Protein AF-A0A2H0FPL7-F1 (afdb_monomer_lite)

Structure (mmCIF, N/CA/C/O backbone):
data_AF-A0A2H0FPL7-F1
#
_entry.id   AF-A0A2H0FPL7-F1
#
loop_
_atom_site.group_PDB
_atom_site.id
_atom_site.type_symbol
_atom_site.label_atom_id
_atom_site.label_alt_id
_atom_site.label_comp_id
_atom_site.label_asym_id
_atom_site.label_entity_id
_atom_site.label_seq_id
_atom_site.pdbx_PDB_ins_code
_atom_site.Cartn_x
_atom_site.Cartn_y
_atom_site.Cartn_z
_atom_site.occupancy
_atom_site.B_iso_or_equiv
_atom_site.auth_seq_id
_atom_site.auth_comp_id
_atom_site.auth_asym_id
_atom_site.auth_atom_id
_atom_site.pdbx_PDB_model_num
ATOM 1 N N . MET A 1 1 ? -23.902 10.592 10.404 1.00 90.31 1 MET A N 1
ATOM 2 C CA . MET A 1 1 ? -22.921 9.983 9.490 1.00 90.31 1 MET A CA 1
ATOM 3 C C . MET A 1 1 ? -21.885 11.028 9.127 1.00 90.31 1 MET A C 1
ATOM 5 O O . MET A 1 1 ? -22.241 12.050 8.547 1.00 90.31 1 MET A O 1
ATOM 9 N N . LYS A 1 2 ? -20.634 10.795 9.510 1.00 96.81 2 LYS A N 1
ATOM 10 C CA . LYS A 1 2 ? -19.460 11.584 9.132 1.00 96.81 2 LYS A CA 1
ATOM 11 C C . LYS A 1 2 ? -18.718 10.870 8.008 1.00 96.81 2 LYS A C 1
ATOM 13 O O . LYS A 1 2 ? -18.729 9.643 7.945 1.00 96.81 2 LYS A O 1
ATOM 18 N N . ILE A 1 3 ? -18.073 11.645 7.144 1.00 96.62 3 ILE A N 1
ATOM 19 C CA . ILE A 1 3 ? -17.182 11.125 6.106 1.00 96.62 3 ILE A CA 1
ATOM 20 C C . ILE A 1 3 ? -15.758 11.475 6.517 1.00 96.62 3 ILE A C 1
ATOM 22 O O . ILE A 1 3 ? -15.429 12.647 6.697 1.00 96.62 3 ILE A O 1
ATOM 26 N N . ILE A 1 4 ? -14.924 10.455 6.673 1.00 95.19 4 ILE A N 1
ATOM 27 C CA . ILE A 1 4 ? -13.521 10.584 7.031 1.00 95.19 4 ILE A CA 1
ATOM 28 C C . ILE A 1 4 ? -12.707 10.309 5.782 1.00 95.19 4 ILE A C 1
ATOM 30 O O . ILE A 1 4 ? -12.727 9.205 5.246 1.00 95.19 4 ILE A O 1
ATOM 34 N N . ILE A 1 5 ? -11.976 11.314 5.321 1.00 93.75 5 ILE A N 1
ATOM 35 C CA . ILE A 1 5 ? -11.139 11.188 4.136 1.00 93.75 5 ILE A CA 1
ATOM 36 C C . ILE A 1 5 ? -9.702 10.943 4.598 1.00 93.75 5 ILE A C 1
ATOM 38 O O . ILE A 1 5 ? -9.126 11.760 5.314 1.00 93.75 5 ILE A O 1
ATOM 42 N N . SER A 1 6 ? -9.118 9.813 4.202 1.00 91.00 6 SER A N 1
ATOM 43 C CA . SER A 1 6 ? -7.768 9.428 4.610 1.00 91.00 6 SER A CA 1
ATOM 44 C C . SER A 1 6 ? -6.896 9.137 3.394 1.00 91.00 6 SER A C 1
ATOM 46 O O . SER A 1 6 ? -7.154 8.213 2.623 1.00 91.00 6 SER A O 1
ATOM 48 N N . ARG A 1 7 ? -5.855 9.951 3.216 1.00 90.44 7 ARG A N 1
ATOM 49 C CA . ARG A 1 7 ? -4.906 9.807 2.111 1.00 90.44 7 ARG A CA 1
ATOM 50 C C . ARG A 1 7 ? -3.984 8.616 2.356 1.00 90.44 7 ARG A C 1
ATOM 52 O O . ARG A 1 7 ? -3.388 8.540 3.427 1.00 90.44 7 ARG A O 1
ATOM 59 N N . LYS A 1 8 ? -3.840 7.741 1.363 1.00 90.62 8 LYS A N 1
ATOM 60 C CA . LYS A 1 8 ? -2.996 6.543 1.377 1.00 90.62 8 LYS A CA 1
ATOM 61 C C . LYS A 1 8 ? -2.009 6.521 0.217 1.00 90.62 8 LYS A C 1
ATOM 63 O O . LYS A 1 8 ? -2.118 7.279 -0.748 1.00 90.62 8 LYS A O 1
ATOM 68 N N . GLY A 1 9 ? -1.079 5.584 0.337 1.00 90.62 9 GLY A N 1
ATOM 69 C CA . GLY A 1 9 ? -0.030 5.315 -0.626 1.00 90.62 9 GLY A CA 1
ATOM 70 C C . GLY A 1 9 ? 1.052 6.376 -0.649 1.00 90.62 9 GLY A C 1
ATOM 71 O O . GLY A 1 9 ? 1.251 7.109 0.317 1.00 90.62 9 GLY A O 1
ATOM 72 N N . PHE A 1 10 ? 1.793 6.401 -1.748 1.00 89.88 10 PHE A N 1
ATOM 73 C CA . PHE A 1 10 ? 2.917 7.304 -1.904 1.00 89.88 10 PHE A CA 1
ATOM 74 C C . PHE A 1 10 ? 2.436 8.750 -2.094 1.00 89.88 10 PHE A C 1
ATOM 76 O O . PHE A 1 10 ? 1.463 9.027 -2.802 1.00 89.88 10 PHE A O 1
ATOM 83 N N . ASP A 1 11 ? 3.161 9.696 -1.505 1.00 78.06 11 ASP A N 1
ATOM 84 C CA . ASP A 1 11 ? 2.994 11.123 -1.769 1.00 78.06 11 ASP A CA 1
ATOM 85 C C . ASP A 1 11 ? 4.336 11.852 -1.922 1.00 78.06 11 ASP A C 1
ATOM 87 O O . ASP A 1 11 ? 5.403 11.235 -1.926 1.00 78.06 11 ASP A O 1
ATOM 91 N N . SER A 1 12 ? 4.291 13.178 -2.094 1.00 67.69 12 SER A N 1
ATOM 92 C CA . SER A 1 12 ? 5.483 14.020 -2.258 1.00 67.69 12 SER A CA 1
ATOM 93 C C . SER A 1 12 ? 6.463 13.923 -1.083 1.00 67.69 12 SER A C 1
ATOM 95 O O . SER A 1 12 ? 7.648 14.192 -1.262 1.00 67.69 12 SER A O 1
ATOM 97 N N . ILE A 1 13 ? 5.988 13.516 0.095 1.00 68.25 13 ILE A N 1
ATOM 98 C CA . ILE A 1 13 ? 6.776 13.344 1.319 1.00 68.25 13 ILE A CA 1
ATOM 99 C C . ILE A 1 13 ? 7.146 11.858 1.508 1.00 68.25 13 ILE A C 1
ATOM 101 O O . ILE A 1 13 ? 8.231 11.529 1.988 1.00 68.25 13 ILE A O 1
ATOM 105 N N . SER A 1 14 ? 6.285 10.945 1.066 1.00 65.19 14 SER A N 1
ATOM 106 C CA . SER A 1 14 ? 6.356 9.497 1.251 1.00 65.19 14 SER A CA 1
ATOM 107 C C . SER A 1 14 ? 6.530 8.767 -0.087 1.00 65.19 14 SER A C 1
ATOM 109 O O . SER A 1 14 ? 5.666 8.056 -0.578 1.00 65.19 14 SER A O 1
ATOM 111 N N . GLY A 1 15 ? 7.713 8.905 -0.688 1.00 69.56 15 GLY A N 1
ATOM 112 C CA . GLY A 1 15 ? 8.166 8.048 -1.794 1.00 69.56 15 GLY A CA 1
ATOM 113 C C . GLY A 1 15 ? 8.041 8.629 -3.204 1.00 69.56 15 GLY A C 1
ATOM 114 O O . GLY A 1 15 ? 8.789 8.188 -4.072 1.00 69.56 15 GLY A O 1
ATOM 115 N N . GLY A 1 16 ? 7.206 9.648 -3.415 1.00 83.44 16 GLY A N 1
ATOM 116 C CA . GLY A 1 16 ? 7.295 10.555 -4.564 1.00 83.44 16 GLY A CA 1
ATOM 117 C C . GLY A 1 16 ? 6.834 10.014 -5.920 1.00 83.44 16 GLY A C 1
ATOM 118 O O . GLY A 1 16 ? 7.220 10.587 -6.935 1.00 83.44 16 GLY A O 1
ATOM 119 N N . VAL A 1 17 ? 6.032 8.946 -5.964 1.00 91.56 17 VAL A N 1
ATOM 120 C CA . VAL A 1 17 ? 5.473 8.399 -7.213 1.00 91.56 17 VAL A CA 1
ATOM 121 C C . VAL A 1 17 ? 3.963 8.141 -7.069 1.00 91.56 17 VAL A C 1
ATOM 123 O O . VAL A 1 17 ? 3.532 7.779 -5.977 1.00 91.56 17 VAL A O 1
ATOM 126 N N . PRO A 1 18 ? 3.133 8.340 -8.112 1.00 94.31 18 PRO A N 1
ATOM 127 C CA . PRO A 1 18 ? 1.733 7.912 -8.096 1.00 94.31 18 PRO A CA 1
ATOM 128 C C . PRO A 1 18 ? 1.572 6.393 -7.935 1.00 94.31 18 PRO A C 1
ATOM 130 O O . PRO A 1 18 ? 2.452 5.611 -8.283 1.00 94.31 18 PRO A O 1
ATOM 133 N N . SER A 1 19 ? 0.403 5.972 -7.472 1.00 95.62 19 SER A N 1
ATOM 134 C CA . SER A 1 19 ? -0.061 4.591 -7.580 1.00 95.62 19 SER A CA 1
ATOM 135 C C . SER A 1 19 ? -0.473 4.268 -9.028 1.00 95.62 19 SER A C 1
ATOM 137 O O . SER A 1 19 ? -1.100 5.115 -9.671 1.00 95.62 19 SER A O 1
ATOM 139 N N . PRO A 1 20 ? -0.132 3.088 -9.571 1.00 96.38 20 PRO A N 1
ATOM 140 C CA . PRO A 1 20 ? -0.378 2.794 -10.976 1.00 96.38 20 PRO A CA 1
ATOM 141 C C . PRO A 1 20 ? -1.835 2.424 -11.282 1.00 96.38 20 PRO A C 1
ATOM 143 O O . PRO A 1 20 ? -2.488 1.680 -10.541 1.00 96.38 20 PRO A O 1
ATOM 146 N N . ILE A 1 21 ? -2.299 2.908 -12.431 1.00 97.44 21 ILE A N 1
ATOM 147 C CA . ILE A 1 21 ? -3.463 2.405 -13.163 1.00 97.44 21 ILE A CA 1
ATOM 148 C C . ILE A 1 21 ? -2.913 1.621 -14.358 1.00 97.44 21 ILE A C 1
ATOM 150 O O . ILE A 1 21 ? -2.233 2.183 -15.215 1.00 97.44 21 ILE A O 1
ATOM 154 N N . PHE A 1 22 ? -3.154 0.317 -14.386 1.00 96.25 22 PHE A N 1
ATOM 155 C CA . PHE A 1 22 ? -2.649 -0.577 -15.425 1.00 96.25 22 PHE A CA 1
ATOM 156 C C . PHE A 1 22 ? -3.457 -0.435 -16.726 1.00 96.25 22 PHE A C 1
ATOM 158 O O . PHE A 1 22 ? -4.619 -0.022 -16.676 1.00 96.25 22 PHE A O 1
ATOM 165 N N . PRO A 1 23 ? -2.899 -0.834 -17.889 1.00 95.81 23 PRO A N 1
ATOM 166 C CA . PRO A 1 23 ? -3.606 -0.772 -19.173 1.00 95.81 23 PRO A CA 1
ATOM 167 C C . PRO A 1 23 ? -4.931 -1.548 -19.218 1.00 95.81 23 PRO A C 1
ATOM 169 O O . PRO A 1 23 ? -5.817 -1.206 -19.994 1.00 95.81 23 PRO A O 1
ATOM 172 N N . ASP A 1 24 ? -5.086 -2.579 -18.381 1.00 95.50 24 ASP A N 1
ATOM 173 C CA . ASP A 1 24 ? -6.331 -3.347 -18.238 1.00 95.50 24 ASP A CA 1
ATOM 174 C C . ASP A 1 24 ? -7.355 -2.686 -17.290 1.00 95.50 24 ASP A C 1
ATOM 176 O O . ASP A 1 24 ? -8.384 -3.280 -16.968 1.00 95.50 24 ASP A O 1
ATOM 180 N N . GLY A 1 25 ? -7.080 -1.462 -16.833 1.00 96.06 25 GLY A N 1
ATOM 181 C CA . GLY A 1 25 ? -7.928 -0.685 -15.933 1.00 96.06 25 GLY A CA 1
ATOM 182 C C . GLY A 1 25 ? -7.798 -1.065 -14.459 1.00 96.06 25 GLY A C 1
ATOM 183 O O . GLY A 1 25 ? -8.432 -0.428 -13.612 1.00 96.06 25 GLY A O 1
ATOM 184 N N . LYS A 1 26 ? -6.983 -2.069 -14.109 1.00 95.62 26 LYS A N 1
ATOM 185 C CA . LYS A 1 26 ? -6.750 -2.410 -12.703 1.00 95.62 26 LYS A CA 1
ATOM 186 C C . LYS A 1 26 ? -5.960 -1.314 -12.006 1.00 95.62 26 LYS A C 1
ATOM 188 O O . LYS A 1 26 ? -5.072 -0.690 -12.578 1.00 95.62 26 LYS A O 1
ATOM 193 N N . ILE A 1 27 ? -6.261 -1.118 -10.729 1.00 95.06 27 ILE A N 1
ATOM 194 C CA . ILE A 1 27 ? -5.634 -0.091 -9.902 1.00 95.06 27 ILE A CA 1
ATOM 195 C C . ILE A 1 27 ? -4.909 -0.775 -8.750 1.00 95.06 27 ILE A C 1
ATOM 197 O O . ILE A 1 27 ? -5.504 -1.559 -8.007 1.00 95.06 27 ILE A O 1
ATOM 201 N N . LEU A 1 28 ? -3.633 -0.444 -8.572 1.00 94.69 28 LEU A N 1
ATOM 202 C CA . LEU A 1 28 ? -2.859 -0.848 -7.403 1.00 94.69 28 LEU A CA 1
ATOM 203 C C . LEU A 1 28 ? -2.565 0.387 -6.564 1.00 94.69 28 LEU A C 1
ATOM 205 O O . LEU A 1 28 ? -1.764 1.226 -6.954 1.00 94.69 28 LEU A O 1
ATOM 209 N N . SER A 1 29 ? -3.163 0.474 -5.377 1.00 93.94 29 SER A N 1
ATOM 210 C CA . SER A 1 29 ? -2.715 1.435 -4.367 1.00 93.94 29 SER A CA 1
ATOM 211 C C . SER A 1 29 ? -1.394 0.951 -3.774 1.00 93.94 29 SER A C 1
ATOM 213 O O . SER A 1 29 ? -1.361 -0.077 -3.095 1.00 93.94 29 SER A O 1
ATOM 215 N N . LEU A 1 30 ? -0.305 1.680 -4.014 1.00 95.12 30 LEU A N 1
ATOM 216 C CA . LEU A 1 30 ? 1.005 1.313 -3.477 1.00 95.12 30 LEU A CA 1
ATOM 217 C C . LEU A 1 30 ? 0.993 1.386 -1.937 1.00 95.12 30 LEU A C 1
ATOM 219 O O . LEU A 1 30 ? 0.497 2.374 -1.397 1.00 95.12 30 LEU A O 1
ATOM 223 N N . PRO A 1 31 ? 1.542 0.390 -1.215 1.00 94.69 31 PRO A N 1
ATOM 224 C CA . PRO A 1 31 ? 1.709 0.461 0.239 1.00 94.69 31 PRO A CA 1
ATOM 225 C C . PRO A 1 31 ? 2.593 1.645 0.659 1.00 94.69 31 PRO A C 1
ATOM 227 O O . PRO A 1 31 ? 3.495 2.031 -0.075 1.00 94.69 31 PRO A O 1
ATOM 230 N N . ILE A 1 32 ? 2.379 2.223 1.839 1.00 92.69 32 ILE A N 1
ATOM 231 C CA . ILE A 1 32 ? 3.082 3.445 2.262 1.00 92.69 32 ILE A CA 1
ATOM 232 C C . ILE A 1 32 ? 4.539 3.104 2.629 1.00 92.69 32 ILE A C 1
ATOM 234 O O . ILE A 1 32 ? 4.753 2.170 3.402 1.00 92.69 32 ILE A O 1
ATOM 238 N N . PRO A 1 33 ? 5.565 3.836 2.153 1.00 93.31 33 PRO A N 1
ATOM 239 C CA . PRO A 1 33 ? 6.935 3.626 2.613 1.00 93.31 33 PRO A CA 1
ATOM 240 C C . PRO A 1 33 ? 7.069 3.905 4.115 1.00 93.31 33 PRO A C 1
ATOM 242 O O . PRO A 1 33 ? 6.852 5.032 4.553 1.00 93.31 33 PRO A O 1
ATOM 245 N N . ASP A 1 34 ? 7.497 2.913 4.895 1.00 91.56 34 ASP A N 1
ATOM 246 C CA . ASP A 1 34 ? 7.644 3.058 6.346 1.00 91.56 34 ASP A CA 1
ATOM 247 C C . ASP A 1 34 ? 8.809 2.219 6.867 1.00 91.56 34 ASP A C 1
ATOM 249 O O . ASP A 1 34 ? 8.758 0.993 6.844 1.00 91.56 34 ASP A O 1
ATOM 253 N N . LYS A 1 35 ? 9.850 2.883 7.381 1.00 91.06 35 LYS A N 1
ATOM 254 C CA . LYS A 1 35 ? 11.053 2.230 7.925 1.00 91.06 35 LYS A CA 1
ATOM 255 C C . LYS A 1 35 ? 10.797 1.462 9.225 1.00 91.06 35 LYS A C 1
ATOM 257 O O . LYS A 1 35 ? 11.625 0.627 9.577 1.00 91.06 35 LYS A O 1
ATOM 262 N N . ASN A 1 36 ? 9.704 1.752 9.928 1.00 91.00 36 ASN A N 1
ATOM 263 C CA . ASN A 1 36 ? 9.350 1.094 11.185 1.00 91.00 36 ASN A CA 1
ATOM 264 C C . ASN A 1 36 ? 8.505 -0.170 10.968 1.00 91.00 36 ASN A C 1
ATOM 266 O O . ASN A 1 36 ? 8.315 -0.954 11.901 1.00 91.00 36 ASN A O 1
ATOM 270 N N . SER A 1 37 ? 8.009 -0.392 9.748 1.00 92.38 37 SER A N 1
ATOM 271 C CA . SER A 1 37 ? 7.286 -1.610 9.400 1.00 92.38 37 SER A CA 1
ATOM 272 C C . SER A 1 37 ? 8.212 -2.831 9.373 1.00 92.38 37 SER A C 1
ATOM 274 O O . SER A 1 37 ? 9.405 -2.743 9.095 1.00 92.38 37 SER A O 1
ATOM 276 N N . LYS A 1 38 ? 7.638 -4.011 9.623 1.00 93.56 38 LYS A N 1
ATOM 277 C CA . LYS A 1 38 ? 8.316 -5.316 9.501 1.00 93.56 38 LYS A CA 1
ATOM 278 C C . LYS A 1 38 ? 8.063 -5.995 8.150 1.00 93.56 38 LYS A C 1
ATOM 280 O O . LYS A 1 38 ? 8.637 -7.048 7.856 1.00 93.56 38 LYS A O 1
ATOM 285 N N . ILE A 1 39 ? 7.178 -5.425 7.336 1.00 95.62 39 ILE A N 1
ATOM 286 C CA . ILE A 1 39 ? 6.759 -5.968 6.044 1.00 95.62 39 ILE A CA 1
ATOM 287 C C . ILE A 1 39 ? 7.583 -5.282 4.964 1.00 95.62 39 ILE A C 1
ATOM 289 O O . ILE A 1 39 ? 7.710 -4.064 4.966 1.00 95.62 39 ILE A O 1
ATOM 293 N N . THR A 1 40 ? 8.160 -6.060 4.051 1.00 97.56 40 THR A N 1
ATOM 294 C CA . THR A 1 40 ? 8.907 -5.530 2.903 1.00 97.56 40 THR A CA 1
ATOM 295 C C . THR A 1 40 ? 8.072 -5.631 1.638 1.00 97.56 40 THR A C 1
ATOM 297 O O . THR A 1 40 ? 7.260 -6.550 1.534 1.00 97.56 40 THR A O 1
ATOM 300 N N . TYR A 1 41 ? 8.290 -4.748 0.659 1.00 97.50 41 TYR A N 1
ATOM 301 C CA . TYR A 1 41 ? 7.538 -4.786 -0.605 1.00 97.50 41 TYR A CA 1
ATOM 302 C C . TYR A 1 41 ? 7.609 -6.150 -1.298 1.00 97.50 41 TYR A C 1
ATOM 304 O O . TYR A 1 41 ? 6.598 -6.638 -1.789 1.00 97.50 41 TYR A O 1
ATOM 312 N N . LYS A 1 42 ? 8.769 -6.818 -1.249 1.00 97.31 42 LYS A N 1
ATOM 313 C CA . LYS A 1 42 ? 8.979 -8.148 -1.836 1.00 97.31 42 LYS A CA 1
ATOM 314 C C . LYS A 1 42 ? 8.133 -9.256 -1.215 1.00 97.31 42 LYS A C 1
ATOM 316 O O . LYS A 1 42 ? 8.097 -10.354 -1.757 1.00 97.31 42 LYS A O 1
ATOM 321 N N . LYS A 1 43 ? 7.526 -9.025 -0.051 1.00 96.81 43 LYS A N 1
ATOM 322 C CA . LYS A 1 43 ? 6.608 -9.985 0.570 1.00 96.81 43 LYS A CA 1
ATOM 323 C C . LYS A 1 43 ? 5.168 -9.772 0.121 1.00 96.81 43 LYS A C 1
ATOM 325 O O . LYS A 1 43 ? 4.377 -10.688 0.286 1.00 96.81 43 LYS A O 1
ATOM 330 N N . ILE A 1 44 ? 4.840 -8.591 -0.402 1.00 97.31 44 ILE A N 1
ATOM 331 C CA . ILE A 1 44 ? 3.466 -8.205 -0.693 1.00 97.31 44 ILE A CA 1
ATOM 332 C C . ILE A 1 44 ? 3.112 -8.632 -2.116 1.00 97.31 44 ILE A C 1
ATOM 334 O O . ILE A 1 44 ? 3.823 -8.315 -3.076 1.00 97.31 44 ILE A O 1
ATOM 338 N N . LEU A 1 45 ? 1.995 -9.336 -2.231 1.00 96.50 45 LEU A N 1
ATOM 339 C CA . LEU A 1 45 ? 1.403 -9.740 -3.493 1.00 96.50 45 LEU A CA 1
ATOM 340 C C . LEU A 1 45 ? 0.286 -8.780 -3.896 1.00 96.50 45 LEU A C 1
ATOM 342 O O . LEU A 1 45 ? -0.458 -8.255 -3.063 1.00 96.50 45 LEU A O 1
ATOM 346 N N . TRP A 1 46 ? 0.160 -8.583 -5.198 1.00 94.44 46 TRP A N 1
ATOM 347 C CA . TRP A 1 46 ? -1.002 -7.975 -5.818 1.00 94.44 46 TRP A CA 1
ATOM 348 C C . TRP A 1 46 ? -1.360 -8.781 -7.057 1.00 94.44 46 TRP A C 1
ATOM 350 O O . TRP A 1 46 ? -0.554 -8.889 -7.984 1.00 94.44 46 TRP A O 1
ATOM 360 N N . GLU A 1 47 ? -2.550 -9.382 -7.049 1.00 89.12 47 GLU A N 1
ATOM 361 C CA . GLU A 1 47 ? -2.902 -10.445 -7.992 1.00 89.12 47 GLU A CA 1
ATOM 362 C C . GLU A 1 47 ? -1.817 -11.541 -7.970 1.00 89.12 47 GLU A C 1
ATOM 364 O O . GLU A 1 47 ? -1.445 -12.029 -6.904 1.00 89.12 47 GLU A O 1
ATOM 369 N N . ASN A 1 48 ? -1.253 -11.878 -9.129 1.00 86.75 48 ASN A N 1
ATOM 370 C CA . ASN A 1 48 ? -0.153 -12.833 -9.264 1.00 86.75 48 ASN A CA 1
ATOM 371 C C . ASN A 1 48 ? 1.231 -12.158 -9.304 1.00 86.75 48 ASN A C 1
ATOM 373 O O . ASN A 1 48 ? 2.219 -12.805 -9.648 1.00 86.75 48 ASN A O 1
ATOM 377 N N . ASN A 1 49 ? 1.317 -10.861 -8.988 1.00 89.06 49 ASN A N 1
ATOM 378 C CA . ASN A 1 49 ? 2.543 -10.076 -9.097 1.00 89.06 49 ASN A CA 1
ATOM 379 C C . ASN A 1 49 ? 3.14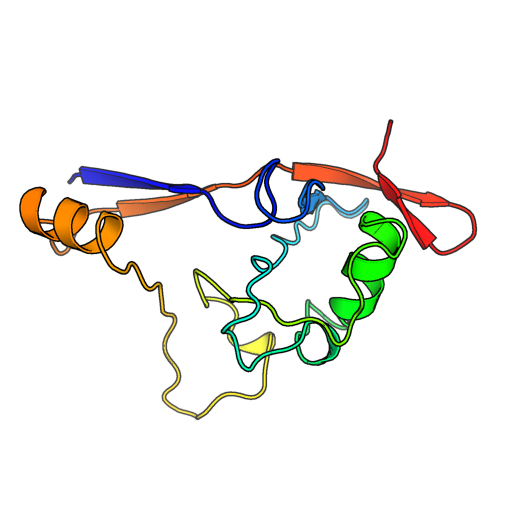0 -9.751 -7.729 1.00 89.06 49 ASN A C 1
ATOM 381 O O . ASN A 1 49 ? 2.438 -9.487 -6.751 1.00 89.06 49 ASN A O 1
ATOM 385 N N . ASN A 1 50 ? 4.469 -9.697 -7.685 1.00 93.81 50 ASN A N 1
ATOM 386 C CA . ASN A 1 50 ? 5.199 -9.175 -6.543 1.00 93.81 50 ASN A CA 1
ATOM 387 C C . ASN A 1 50 ? 5.238 -7.641 -6.605 1.00 93.81 50 ASN A C 1
ATOM 389 O O . ASN A 1 50 ? 5.760 -7.074 -7.567 1.00 93.81 50 ASN A O 1
ATOM 393 N N . ILE A 1 51 ? 4.743 -6.957 -5.570 1.00 96.00 51 ILE A N 1
ATOM 394 C CA . ILE A 1 51 ? 4.724 -5.483 -5.550 1.00 96.00 51 ILE A CA 1
ATOM 395 C C . ILE A 1 51 ? 6.144 -4.898 -5.542 1.00 96.00 51 ILE A C 1
ATOM 397 O O . ILE A 1 51 ? 6.353 -3.798 -6.048 1.00 96.00 51 ILE A O 1
ATOM 401 N N . GLY A 1 52 ? 7.133 -5.617 -5.006 1.00 96.94 52 GLY A N 1
ATOM 402 C CA . GLY A 1 52 ? 8.526 -5.174 -4.958 1.00 96.94 52 GLY A CA 1
ATOM 403 C C . GLY A 1 52 ? 9.097 -4.784 -6.319 1.00 96.94 52 GLY A C 1
ATOM 404 O O . GLY A 1 52 ? 9.733 -3.737 -6.410 1.00 96.94 52 GLY A O 1
ATOM 405 N N . GLN A 1 53 ? 8.815 -5.568 -7.363 1.00 95.75 53 GLN A N 1
ATOM 406 C CA . GLN A 1 53 ? 9.259 -5.262 -8.725 1.00 95.75 53 GLN A CA 1
ATOM 407 C C . GLN A 1 53 ? 8.584 -3.991 -9.258 1.00 95.75 53 GLN A C 1
ATOM 409 O O . GLN A 1 53 ? 9.261 -3.085 -9.733 1.00 95.75 53 GLN A O 1
ATOM 414 N N . ILE A 1 54 ? 7.260 -3.889 -9.105 1.00 95.88 54 ILE A N 1
ATOM 415 C CA . ILE A 1 54 ? 6.480 -2.723 -9.548 1.00 95.88 54 ILE A CA 1
ATOM 416 C C . ILE A 1 54 ? 6.989 -1.447 -8.859 1.00 95.88 54 ILE A C 1
ATOM 418 O O . ILE A 1 54 ? 7.165 -0.411 -9.492 1.00 95.88 54 ILE A O 1
ATOM 422 N N . VAL A 1 55 ? 7.271 -1.520 -7.556 1.00 96.19 55 VAL A N 1
ATOM 423 C CA . VAL A 1 55 ? 7.815 -0.392 -6.788 1.00 96.19 55 VAL A CA 1
ATOM 424 C C . VAL A 1 55 ? 9.210 -0.003 -7.271 1.00 96.19 55 VAL A C 1
ATOM 426 O O . VAL A 1 55 ? 9.488 1.188 -7.402 1.00 96.19 55 VAL A O 1
ATOM 429 N N . GLU A 1 56 ? 10.093 -0.965 -7.532 1.00 96.12 56 GLU A N 1
ATOM 430 C CA . GLU A 1 56 ? 11.435 -0.679 -8.048 1.00 96.12 56 GLU A CA 1
ATOM 431 C C . GLU A 1 56 ? 11.385 0.017 -9.408 1.00 96.12 56 GLU A C 1
ATOM 433 O O . GLU A 1 56 ? 12.044 1.042 -9.581 1.00 96.12 56 GLU A O 1
ATOM 438 N N . GLU A 1 57 ? 10.570 -0.486 -10.332 1.00 95.62 57 GLU A N 1
ATOM 439 C CA . GLU A 1 57 ? 10.416 0.077 -11.675 1.00 95.62 57 GLU A CA 1
ATOM 440 C C . GLU A 1 57 ? 9.852 1.504 -11.612 1.00 95.62 57 GLU A C 1
ATOM 442 O O . GLU A 1 57 ? 10.524 2.457 -12.012 1.00 95.62 57 GLU A O 1
ATOM 447 N N . LEU A 1 58 ? 8.694 1.692 -10.973 1.00 95.31 58 LEU A N 1
ATOM 448 C CA . LEU A 1 58 ? 8.021 2.996 -10.932 1.00 95.31 58 LEU A CA 1
ATOM 449 C C . LEU A 1 58 ? 8.804 4.056 -10.150 1.00 95.31 58 LEU A C 1
ATOM 451 O O . LEU A 1 58 ? 8.707 5.250 -10.436 1.00 95.31 58 LEU A O 1
ATOM 455 N N . THR A 1 59 ? 9.604 3.652 -9.161 1.00 94.00 59 THR A N 1
ATOM 456 C CA . THR A 1 59 ? 10.435 4.594 -8.395 1.00 94.00 59 THR A CA 1
ATOM 457 C C . THR A 1 59 ? 11.804 4.839 -9.019 1.00 94.00 59 THR A C 1
ATOM 459 O O . THR A 1 59 ? 12.612 5.561 -8.422 1.00 94.00 59 THR A O 1
ATOM 462 N N . LYS A 1 60 ? 12.083 4.267 -10.198 1.00 93.25 60 LYS A N 1
ATOM 463 C CA . LYS A 1 60 ? 13.403 4.303 -10.846 1.00 93.25 60 LYS A CA 1
ATOM 464 C C . LYS A 1 60 ? 14.490 3.865 -9.872 1.00 93.25 60 LYS A C 1
ATOM 466 O O . LYS A 1 60 ? 15.477 4.565 -9.650 1.00 93.25 60 LYS A O 1
ATOM 471 N N . GLU A 1 61 ? 14.227 2.744 -9.207 1.00 94.12 61 GLU A N 1
ATOM 472 C CA . GLU A 1 61 ? 15.094 2.077 -8.241 1.00 94.12 61 GLU A CA 1
ATOM 473 C C . GLU A 1 61 ? 15.400 2.848 -6.943 1.00 94.12 61 GLU A C 1
ATOM 475 O O . GLU A 1 61 ? 16.152 2.356 -6.095 1.00 94.12 61 GLU A O 1
ATOM 480 N N . LYS A 1 62 ? 14.794 4.023 -6.726 1.00 93.44 62 LYS A N 1
ATOM 481 C CA . LYS A 1 62 ? 14.957 4.800 -5.481 1.00 93.44 62 LYS A CA 1
ATOM 482 C C . LYS A 1 62 ? 14.368 4.088 -4.264 1.00 93.44 62 LYS A C 1
ATOM 484 O O . LYS A 1 62 ? 14.772 4.362 -3.130 1.00 93.44 62 LYS A O 1
ATOM 489 N N . LYS A 1 63 ? 13.389 3.207 -4.471 1.00 94.12 63 LYS A N 1
ATOM 490 C CA . LYS A 1 63 ? 12.878 2.278 -3.462 1.00 94.12 63 LYS A CA 1
ATOM 491 C C . LYS A 1 63 ? 13.173 0.866 -3.931 1.00 94.12 63 LYS A C 1
ATOM 493 O O . LYS A 1 63 ? 12.909 0.538 -5.078 1.00 94.12 63 LYS A O 1
ATOM 498 N N . LYS A 1 64 ? 13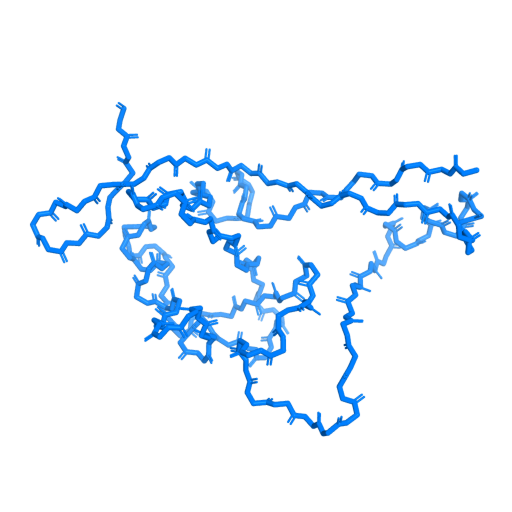.724 0.051 -3.034 1.00 96.00 64 LYS A N 1
ATOM 499 C CA . LYS A 1 64 ? 14.074 -1.338 -3.325 1.00 96.00 64 LYS A CA 1
ATOM 500 C C . LYS A 1 64 ? 13.008 -2.292 -2.807 1.00 96.00 64 LYS A C 1
ATOM 502 O O . LYS A 1 64 ? 12.351 -2.005 -1.806 1.00 96.00 64 LYS A O 1
ATOM 507 N N . ALA A 1 65 ? 12.888 -3.461 -3.420 1.00 97.19 65 ALA A N 1
ATOM 508 C CA . ALA A 1 65 ? 11.900 -4.473 -3.065 1.00 97.19 65 ALA A CA 1
ATOM 509 C C . ALA A 1 65 ? 12.054 -4.947 -1.604 1.00 97.19 65 ALA A C 1
ATOM 511 O O . ALA A 1 65 ? 11.086 -5.319 -0.946 1.00 97.19 65 ALA A O 1
ATOM 512 N N . TYR A 1 66 ? 13.267 -4.899 -1.049 1.00 96.94 66 TYR A N 1
ATOM 513 C CA . TYR A 1 66 ? 13.535 -5.233 0.354 1.00 96.94 66 TYR A CA 1
ATOM 514 C C . TYR A 1 66 ? 13.300 -4.072 1.336 1.00 96.94 66 TYR A C 1
ATOM 516 O O . TYR A 1 66 ? 13.517 -4.253 2.532 1.00 96.94 66 TYR A O 1
ATOM 524 N N . TYR A 1 67 ? 12.874 -2.893 0.872 1.00 96.62 67 TYR A N 1
ATOM 525 C CA . TYR A 1 67 ? 12.480 -1.801 1.761 1.00 96.62 67 TYR A CA 1
ATOM 526 C C . TYR A 1 67 ? 11.139 -2.087 2.426 1.00 96.62 67 TYR A C 1
ATOM 528 O O . TYR A 1 67 ? 10.305 -2.831 1.906 1.00 96.62 67 TYR A O 1
ATOM 536 N N . PHE A 1 68 ? 10.965 -1.480 3.596 1.00 96.88 68 PHE A N 1
ATOM 537 C CA . PHE A 1 68 ? 9.798 -1.666 4.436 1.00 96.88 68 PHE A CA 1
ATOM 538 C C . PHE A 1 68 ? 8.610 -0.811 3.986 1.00 96.88 68 PHE A C 1
ATOM 540 O O . PHE A 1 68 ? 8.768 0.307 3.480 1.00 96.88 68 PHE A O 1
ATOM 547 N N . ALA A 1 69 ? 7.423 -1.375 4.169 1.00 95.25 69 ALA A N 1
ATOM 548 C CA . ALA A 1 69 ? 6.165 -0.833 3.702 1.00 95.25 69 ALA A CA 1
ATOM 549 C C . ALA A 1 69 ? 5.055 -1.075 4.725 1.00 95.25 69 ALA A C 1
ATOM 551 O O . ALA A 1 69 ? 4.973 -2.144 5.335 1.00 95.25 69 ALA A O 1
ATOM 552 N N . HIS A 1 70 ? 4.187 -0.091 4.893 1.00 92.44 70 HIS A N 1
ATOM 553 C CA . HIS A 1 70 ? 3.018 -0.150 5.750 1.00 92.44 70 HIS A CA 1
ATOM 554 C C . HIS A 1 70 ? 1.761 -0.347 4.897 1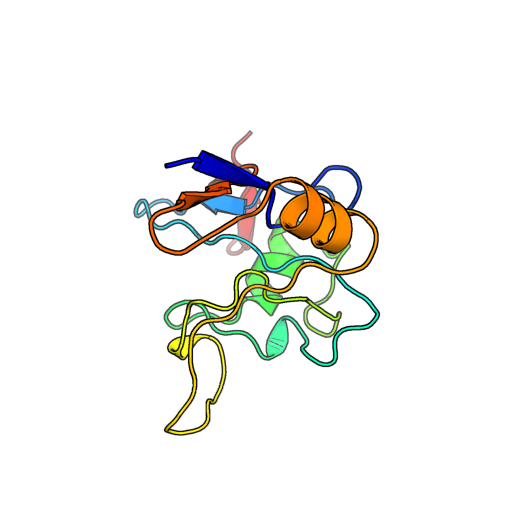.00 92.44 70 HIS A C 1
ATOM 556 O O . HIS A 1 70 ? 1.475 0.436 3.987 1.00 92.44 70 HIS A O 1
ATOM 562 N N . LEU A 1 71 ? 1.026 -1.423 5.181 1.00 92.75 71 LEU A N 1
ATOM 563 C CA . LEU A 1 71 ? -0.300 -1.660 4.620 1.00 92.75 71 LEU A CA 1
ATOM 564 C C . LEU A 1 71 ? -1.313 -0.902 5.475 1.00 92.75 71 LEU A C 1
ATOM 566 O O . LEU A 1 71 ? -1.674 -1.357 6.556 1.00 92.75 71 LEU A O 1
ATOM 570 N N . ASP A 1 72 ? -1.730 0.267 4.999 1.00 91.00 72 ASP A N 1
ATOM 571 C CA . ASP A 1 72 ? -2.796 1.047 5.619 1.00 91.00 72 ASP A CA 1
ATOM 572 C C . ASP A 1 72 ? -3.682 1.662 4.519 1.00 91.00 72 ASP A C 1
ATOM 574 O O . ASP A 1 72 ? -3.187 2.444 3.704 1.00 91.00 72 ASP A O 1
ATOM 578 N N . PRO A 1 73 ? -4.980 1.313 4.461 1.00 93.00 73 PRO A N 1
ATOM 579 C CA . PRO A 1 73 ? -5.588 0.243 5.242 1.00 93.00 73 PRO A CA 1
ATOM 580 C C . PRO A 1 73 ? -5.095 -1.131 4.737 1.00 93.00 73 PRO A C 1
ATOM 582 O O . PRO A 1 73 ? -4.830 -1.326 3.548 1.00 93.00 73 PRO A O 1
ATOM 585 N N . ASP A 1 74 ? -4.986 -2.104 5.631 1.00 93.75 74 ASP A N 1
ATOM 586 C CA . ASP A 1 74 ? -4.713 -3.493 5.277 1.00 93.75 74 ASP A CA 1
ATOM 587 C C . ASP A 1 74 ? -6.039 -4.216 5.018 1.00 93.75 74 ASP A C 1
ATOM 589 O O . ASP A 1 74 ? -6.663 -4.737 5.938 1.00 93.75 74 ASP A O 1
ATOM 593 N N . ILE A 1 75 ? -6.507 -4.183 3.766 1.00 92.44 75 ILE A N 1
ATOM 594 C CA . ILE A 1 75 ? -7.838 -4.693 3.373 1.00 92.44 75 ILE A CA 1
ATOM 595 C C . ILE A 1 75 ? -7.795 -5.861 2.390 1.00 92.44 75 ILE A C 1
ATOM 597 O O . ILE A 1 75 ? -8.806 -6.526 2.177 1.00 92.44 75 ILE A O 1
ATOM 601 N N . ASN A 1 76 ? -6.635 -6.134 1.791 1.00 92.19 76 ASN A N 1
ATOM 602 C CA . ASN A 1 76 ? -6.484 -7.234 0.850 1.00 92.19 76 ASN A CA 1
ATOM 603 C C . ASN A 1 76 ? -5.947 -8.471 1.577 1.00 92.19 76 ASN A C 1
ATOM 605 O O . ASN A 1 76 ? -4.751 -8.564 1.856 1.00 92.19 76 ASN A O 1
ATOM 609 N N . LYS A 1 77 ? -6.826 -9.445 1.838 1.00 93.81 77 LYS A N 1
ATOM 610 C CA . LYS A 1 77 ? -6.454 -10.712 2.487 1.00 93.81 77 LYS A CA 1
ATOM 611 C C . LYS A 1 77 ? -5.350 -11.451 1.724 1.00 93.81 77 LYS A C 1
ATOM 613 O O . LYS A 1 77 ? -4.474 -12.033 2.350 1.00 93.81 77 LYS A O 1
ATOM 618 N N . ASN A 1 78 ? -5.352 -11.376 0.394 1.00 93.75 78 ASN A N 1
ATOM 619 C CA . ASN A 1 78 ? -4.451 -12.144 -0.468 1.00 93.75 78 ASN A CA 1
ATOM 620 C C . ASN A 1 78 ? -3.062 -11.506 -0.622 1.00 93.75 78 ASN A C 1
ATOM 622 O O . ASN A 1 78 ? -2.188 -12.092 -1.256 1.00 93.75 78 ASN A O 1
ATOM 626 N N . SER A 1 79 ? -2.835 -10.314 -0.060 1.00 95.12 79 SER A N 1
ATOM 627 C CA . SER A 1 79 ? -1.565 -9.603 -0.231 1.00 95.12 79 SER A CA 1
ATOM 628 C C . SER A 1 79 ? -0.409 -10.201 0.575 1.00 95.12 79 SER A C 1
ATOM 630 O O . SER A 1 79 ? 0.750 -9.948 0.258 1.00 95.12 79 SER A O 1
ATOM 632 N N . LEU A 1 80 ? -0.704 -10.994 1.609 1.00 95.19 80 LEU A N 1
ATOM 633 C CA . LEU A 1 80 ? 0.260 -11.681 2.472 1.00 95.19 80 LEU A CA 1
ATOM 634 C C . LEU A 1 80 ? -0.360 -12.986 2.993 1.00 95.19 80 LEU A C 1
ATOM 636 O O . LEU A 1 80 ? -1.583 -13.075 3.060 1.00 95.19 80 LEU A O 1
ATOM 640 N N . PRO A 1 81 ? 0.439 -13.966 3.448 1.00 94.38 81 PRO A N 1
ATOM 641 C CA . PRO A 1 81 ? -0.074 -15.068 4.259 1.00 94.38 81 PRO A CA 1
ATOM 642 C C . PRO A 1 81 ? -0.760 -14.529 5.522 1.00 94.38 81 PRO A C 1
ATOM 644 O O . PRO A 1 81 ? -0.171 -13.722 6.245 1.00 94.38 81 PRO A O 1
ATOM 647 N N . ARG A 1 82 ? -2.001 -14.955 5.775 1.00 94.56 82 ARG A N 1
ATOM 648 C CA . ARG A 1 82 ? -2.833 -14.491 6.896 1.00 94.56 82 ARG A CA 1
ATOM 649 C C . ARG A 1 82 ? -3.256 -15.649 7.784 1.00 94.56 82 ARG A C 1
ATOM 651 O O . ARG A 1 82 ? -3.379 -16.774 7.314 1.00 94.56 82 ARG A O 1
ATOM 658 N N . GLU A 1 83 ? -3.528 -15.335 9.042 1.00 94.12 83 GLU A N 1
ATOM 659 C CA . GLU A 1 83 ? -4.218 -16.240 9.960 1.00 94.12 83 GLU A CA 1
ATOM 660 C C . GLU A 1 83 ? -5.705 -16.365 9.582 1.00 94.12 83 GLU A C 1
ATOM 662 O O . GLU A 1 83 ? -6.275 -15.476 8.936 1.00 94.12 83 GLU A O 1
ATOM 667 N N . ASP A 1 84 ? -6.346 -17.464 9.984 1.00 93.00 84 ASP A N 1
ATOM 668 C CA . ASP A 1 84 ? -7.730 -17.781 9.597 1.00 93.00 84 ASP A CA 1
ATOM 669 C C . ASP A 1 84 ? -8.742 -16.721 10.055 1.00 93.00 84 ASP A C 1
ATOM 671 O O . ASP A 1 84 ? -9.718 -16.437 9.357 1.00 93.00 84 ASP A O 1
ATOM 675 N N . ASN A 1 85 ? -8.479 -16.088 11.195 1.00 94.12 85 ASN A N 1
ATOM 676 C CA . ASN A 1 85 ? -9.291 -15.038 11.807 1.00 94.12 85 ASN A CA 1
ATOM 677 C C . ASN A 1 85 ? -8.852 -13.615 11.417 1.00 94.12 85 ASN A C 1
ATOM 679 O O . ASN A 1 85 ? -9.261 -12.658 12.078 1.00 94.12 85 ASN A O 1
ATOM 683 N N . TRP A 1 86 ? -8.025 -13.455 10.376 1.00 95.81 86 TRP A N 1
ATOM 684 C CA . TRP A 1 86 ? -7.612 -12.133 9.909 1.00 95.81 86 TRP A CA 1
ATOM 685 C C . TRP A 1 86 ? -8.824 -11.267 9.565 1.00 95.81 86 TRP A C 1
ATOM 687 O O . TRP A 1 86 ? -9.752 -11.700 8.876 1.00 95.81 86 TRP A O 1
ATOM 697 N N . GLN A 1 87 ? -8.775 -10.019 10.017 1.00 94.94 87 GLN A N 1
ATOM 698 C CA . GLN A 1 87 ? -9.747 -8.992 9.680 1.00 94.94 87 GLN A CA 1
ATOM 699 C C . GLN A 1 87 ? -9.030 -7.816 9.019 1.00 94.94 87 GLN A C 1
ATOM 701 O O . GLN A 1 87 ? -7.887 -7.525 9.385 1.00 94.94 87 GLN A O 1
ATOM 706 N N . PRO A 1 88 ? -9.693 -7.121 8.080 1.00 93.25 88 PRO A N 1
ATOM 707 C CA . PRO A 1 88 ? -9.200 -5.858 7.568 1.00 93.25 88 PRO A CA 1
ATOM 708 C C . PRO A 1 88 ? -8.965 -4.870 8.705 1.00 93.25 88 PRO A C 1
ATOM 710 O O . PRO A 1 88 ? -9.811 -4.724 9.589 1.00 93.25 88 PRO A O 1
ATOM 713 N N . ILE A 1 89 ? -7.843 -4.162 8.660 1.00 91.06 89 ILE A N 1
ATOM 714 C CA . ILE A 1 89 ? -7.512 -3.151 9.663 1.00 91.06 89 ILE A CA 1
ATOM 715 C C . ILE A 1 89 ? -7.102 -1.846 9.000 1.00 91.06 89 ILE A C 1
ATOM 717 O O . ILE A 1 89 ? -6.523 -1.816 7.917 1.00 91.06 89 ILE A O 1
ATOM 721 N N . PHE A 1 90 ? -7.368 -0.748 9.687 1.00 89.25 90 PHE A N 1
ATOM 722 C CA . PHE A 1 90 ? -6.705 0.522 9.448 1.00 89.25 90 PHE A CA 1
ATOM 723 C C . PHE A 1 90 ? -6.268 1.059 10.806 1.00 89.25 90 PHE A C 1
ATOM 725 O O . PHE A 1 90 ? -6.958 0.860 11.808 1.00 89.25 90 PHE A O 1
ATOM 732 N N . GLY A 1 91 ? -5.109 1.703 10.855 1.00 77.94 91 GLY A N 1
ATOM 733 C CA . GLY A 1 91 ? -4.525 2.156 12.113 1.00 77.94 91 GLY A CA 1
ATOM 734 C C . GLY A 1 91 ? -4.159 3.622 12.025 1.00 77.94 91 GLY A C 1
ATOM 735 O O . GLY A 1 91 ? -3.246 3.985 11.293 1.00 77.94 91 GLY A O 1
ATOM 736 N N . GLN A 1 92 ? -4.848 4.480 12.775 1.00 83.06 92 GLN A N 1
ATOM 737 C CA . GLN A 1 92 ? -4.333 5.819 13.049 1.00 83.06 92 GLN A CA 1
ATOM 738 C C . GLN A 1 92 ? -3.538 5.798 14.354 1.00 83.06 92 GLN A C 1
ATOM 740 O O . GLN A 1 92 ? -3.845 5.051 15.278 1.00 83.06 92 GLN A O 1
ATOM 745 N N . LEU A 1 93 ? -2.508 6.637 14.432 1.00 84.56 93 LEU A N 1
ATOM 746 C CA . LEU A 1 93 ? -1.693 6.824 15.631 1.00 84.56 93 LEU A CA 1
ATOM 747 C C . LEU A 1 93 ? -1.489 8.317 15.897 1.00 84.56 93 LEU A C 1
ATOM 749 O O . LEU A 1 93 ? -1.663 9.160 15.013 1.00 84.56 93 LEU A O 1
ATOM 753 N N . GLY A 1 94 ? -1.120 8.645 17.135 1.00 90.62 94 GLY A N 1
ATOM 754 C CA . GLY A 1 94 ? -0.767 10.005 17.537 1.00 90.62 94 GLY A CA 1
ATOM 755 C C . GLY A 1 94 ? -1.880 11.022 17.268 1.00 90.62 94 GLY A C 1
ATOM 756 O O . GLY A 1 94 ? -3.032 10.824 17.653 1.00 90.62 94 GLY A O 1
ATOM 757 N N . ALA A 1 95 ? -1.525 12.130 16.613 1.00 91.38 95 ALA A N 1
ATOM 758 C CA . ALA A 1 95 ? -2.441 13.243 16.366 1.00 91.38 95 ALA A CA 1
ATOM 759 C C . ALA A 1 95 ? -3.674 12.840 15.542 1.00 91.38 95 ALA A C 1
ATOM 761 O O . ALA A 1 95 ? -4.774 13.302 15.841 1.00 91.38 95 ALA A O 1
ATOM 762 N N . SER A 1 96 ? -3.513 11.954 14.554 1.00 89.69 96 SER A N 1
ATOM 763 C CA . SER A 1 96 ? -4.629 11.488 13.728 1.00 89.69 96 SER A CA 1
ATOM 764 C C . SER A 1 96 ? -5.627 10.669 14.542 1.00 89.69 96 SER A C 1
ATOM 766 O O . SER A 1 96 ? -6.826 10.906 14.442 1.00 89.69 96 SER A O 1
ATOM 768 N N . GLN A 1 97 ? -5.150 9.766 15.407 1.00 93.38 97 GLN A N 1
ATOM 769 C CA . GLN A 1 97 ? -6.020 8.986 16.295 1.00 93.38 97 GLN A CA 1
ATOM 770 C C . GLN A 1 97 ? -6.774 9.894 17.272 1.00 93.38 97 GLN A C 1
ATOM 772 O O . GLN A 1 97 ? -7.998 9.825 17.367 1.00 93.38 97 GLN A O 1
ATOM 777 N N . LYS A 1 98 ? -6.057 10.818 17.925 1.00 95.12 98 LYS A N 1
ATOM 778 C CA . LYS A 1 98 ? -6.664 11.799 18.833 1.00 95.12 98 LYS A CA 1
ATOM 779 C C . LYS A 1 98 ? -7.706 12.670 18.125 1.00 95.12 98 LYS A C 1
ATOM 781 O O . LYS A 1 98 ? -8.717 13.035 18.716 1.00 95.12 98 LYS A O 1
ATOM 786 N N . HIS A 1 99 ? -7.477 13.015 16.858 1.00 94.50 99 HIS A N 1
ATOM 787 C CA . HIS A 1 99 ? -8.461 13.741 16.065 1.00 94.50 99 HIS A CA 1
ATOM 788 C C . HIS A 1 99 ? -9.739 12.917 15.872 1.00 94.50 99 HIS A C 1
ATOM 790 O O . HIS A 1 99 ? -10.818 13.445 16.120 1.00 94.50 99 HIS A O 1
ATOM 796 N N . LEU A 1 100 ? -9.635 11.635 15.503 1.00 94.25 100 LEU A N 1
ATOM 797 C CA . LEU A 1 100 ? -10.804 10.758 15.362 1.00 94.25 100 LEU A CA 1
ATOM 798 C C . LEU A 1 100 ? -11.589 10.630 16.678 1.00 94.25 100 LEU A C 1
ATOM 800 O O . LEU A 1 100 ? -12.814 10.749 16.672 1.00 94.25 100 LEU A O 1
ATOM 804 N N . GLU A 1 101 ? -10.897 10.464 17.807 1.00 94.44 101 GLU A N 1
ATOM 805 C CA . GLU A 1 101 ? -11.521 10.431 19.138 1.00 94.44 101 GLU A CA 1
ATOM 806 C C . GLU A 1 101 ? -12.284 11.727 19.431 1.00 94.44 101 GLU A C 1
ATOM 808 O O . GLU A 1 101 ? -13.468 11.694 19.762 1.00 94.44 101 GLU A O 1
ATOM 813 N N . ASN A 1 102 ? -11.651 12.881 19.204 1.00 96.44 102 ASN A N 1
ATOM 814 C CA . ASN A 1 102 ? -12.278 14.189 19.403 1.00 96.44 102 ASN A CA 1
ATOM 815 C C . ASN A 1 102 ? -13.473 14.436 18.464 1.00 96.44 102 ASN A C 1
ATOM 817 O O . ASN A 1 102 ? -14.374 15.202 18.802 1.00 96.44 102 ASN A O 1
ATOM 821 N N . GLN A 1 103 ? -13.488 13.810 17.283 1.00 96.12 103 GLN A N 1
ATOM 822 C CA . GLN A 1 103 ? -14.615 13.862 16.345 1.00 96.12 103 GLN A CA 1
ATOM 823 C C . GLN A 1 103 ? -15.729 12.857 16.685 1.00 96.12 103 GLN A C 1
ATOM 825 O O . GLN A 1 103 ? -16.739 12.805 15.975 1.00 96.12 103 GLN A O 1
ATOM 830 N N . ASN A 1 104 ? -15.589 12.073 17.762 1.00 96.00 104 ASN A N 1
ATOM 831 C CA . ASN A 1 104 ? -16.554 11.064 18.202 1.00 96.00 104 ASN A CA 1
ATOM 832 C C . ASN A 1 104 ? -16.977 10.137 17.050 1.00 96.00 104 ASN A C 1
ATOM 834 O O . ASN A 1 104 ? -18.173 9.989 16.774 1.00 96.00 104 ASN A O 1
ATOM 838 N N . ILE A 1 105 ? -16.007 9.612 16.290 1.00 94.75 105 ILE A N 1
ATOM 839 C CA . ILE A 1 105 ? -16.292 8.666 15.201 1.00 94.75 105 ILE A CA 1
ATOM 840 C C . ILE A 1 105 ? -16.997 7.433 15.771 1.00 94.75 105 ILE A C 1
ATOM 842 O O . ILE A 1 105 ? -16.598 6.906 16.808 1.00 94.75 105 ILE A O 1
ATOM 846 N N . THR A 1 106 ? -18.057 6.988 15.103 1.00 95.19 106 THR A N 1
ATOM 847 C CA . THR A 1 106 ? -18.899 5.887 15.583 1.00 95.19 106 THR A CA 1
ATOM 848 C C . THR A 1 106 ? -19.383 4.992 14.442 1.00 95.19 106 THR A C 1
ATOM 850 O O . THR A 1 106 ? -19.158 5.276 13.264 1.00 95.19 106 THR A O 1
ATOM 853 N N . ILE A 1 107 ? -20.046 3.888 14.791 1.00 95.75 107 ILE A N 1
ATOM 854 C CA . ILE A 1 107 ? -20.662 2.965 13.833 1.00 95.75 107 ILE A CA 1
ATOM 855 C C . ILE A 1 107 ? -21.632 3.742 12.934 1.00 95.75 10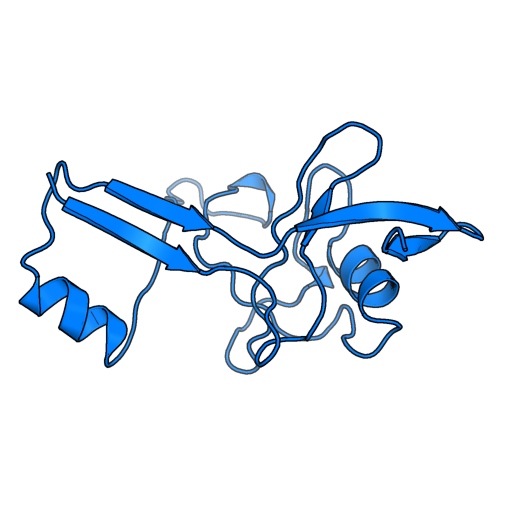7 ILE A C 1
ATOM 857 O O . ILE A 1 107 ? -22.477 4.499 13.410 1.00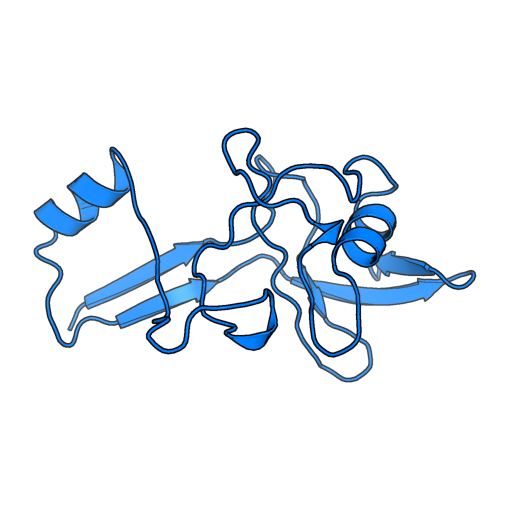 95.75 107 ILE A O 1
ATOM 861 N N . GLY A 1 108 ? -21.502 3.540 11.623 1.00 95.88 108 GLY A N 1
ATOM 862 C CA . GLY A 1 108 ? -22.272 4.260 10.608 1.00 95.88 108 GLY A CA 1
ATOM 863 C C . GLY A 1 108 ? -21.572 5.499 10.045 1.00 95.88 108 GLY A C 1
ATOM 864 O O . GLY A 1 108 ? -22.103 6.103 9.117 1.00 95.88 108 GLY A O 1
ATOM 865 N N . ASP A 1 109 ? -20.394 5.876 10.553 1.00 96.06 109 ASP A N 1
ATOM 866 C CA . ASP A 1 109 ? -19.495 6.813 9.872 1.00 96.06 109 ASP A CA 1
ATOM 867 C C . ASP A 1 109 ? -18.679 6.084 8.779 1.00 96.06 109 ASP A C 1
ATOM 869 O O . ASP A 1 109 ? -18.424 4.881 8.870 1.00 96.06 109 ASP A O 1
ATOM 873 N N . LEU A 1 110 ? -18.280 6.804 7.724 1.00 95.12 110 LEU A N 1
ATOM 874 C CA . LEU A 1 110 ? -17.666 6.236 6.519 1.00 95.12 110 LEU A CA 1
ATOM 875 C C . LEU A 1 110 ? -16.220 6.706 6.344 1.00 95.12 110 LEU A C 1
ATOM 877 O O . LEU A 1 110 ? -15.968 7.904 6.235 1.00 95.12 110 LEU A O 1
ATOM 881 N N . PHE A 1 111 ? -15.285 5.765 6.219 1.00 93.94 111 PHE A N 1
ATOM 882 C CA . PHE A 1 111 ? -13.919 6.052 5.782 1.00 93.94 111 PHE A CA 1
ATOM 883 C C . PHE A 1 111 ? -13.797 5.939 4.261 1.00 93.94 111 PHE A C 1
ATOM 885 O O . PHE A 1 111 ? -14.098 4.899 3.679 1.00 93.94 111 PHE A O 1
ATOM 892 N N . LEU A 1 112 ? -13.305 7.003 3.630 1.00 94.56 112 LEU A N 1
ATOM 893 C CA . LEU A 1 112 ? -12.921 7.040 2.226 1.00 94.56 112 LEU A CA 1
ATOM 894 C C . LEU A 1 112 ? -11.404 7.160 2.125 1.00 94.56 112 LEU A C 1
ATOM 896 O O . LEU A 1 112 ? -10.804 8.164 2.521 1.00 94.56 112 LEU A O 1
ATOM 900 N N . PHE A 1 113 ? -10.786 6.119 1.580 1.00 92.94 113 PHE A N 1
ATOM 901 C CA . PHE A 1 113 ? -9.360 6.097 1.300 1.00 92.94 113 PHE A CA 1
ATOM 902 C C . PHE A 1 113 ? -9.106 6.586 -0.119 1.00 92.94 113 PHE A C 1
ATOM 904 O O . PHE A 1 113 ? -9.768 6.147 -1.057 1.00 92.94 113 PHE A O 1
ATOM 911 N N . PHE A 1 114 ? -8.149 7.492 -0.279 1.00 92.81 114 PHE A N 1
ATOM 912 C CA . PHE A 1 114 ? -7.795 8.040 -1.587 1.00 92.81 114 PHE A CA 1
ATOM 913 C C . PHE A 1 114 ? -6.284 8.199 -1.715 1.00 92.81 114 PHE A C 1
ATOM 915 O O . PHE A 1 114 ? -5.573 8.283 -0.718 1.00 92.81 114 PHE A O 1
ATOM 922 N N . GLY A 1 115 ? -5.786 8.259 -2.942 1.00 91.88 115 GLY A N 1
ATOM 923 C CA . GLY A 1 115 ? -4.365 8.384 -3.241 1.00 91.88 115 GLY A CA 1
ATOM 924 C C . GLY A 1 115 ? -4.144 9.154 -4.535 1.00 91.88 115 GLY A C 1
ATOM 925 O O . GLY A 1 115 ? -5.098 9.542 -5.211 1.00 91.88 115 GLY A O 1
ATOM 926 N N . LEU A 1 116 ? -2.877 9.390 -4.869 1.00 93.25 116 LEU A N 1
ATOM 927 C CA . LEU A 1 116 ? -2.503 9.898 -6.185 1.00 93.25 116 LEU A CA 1
ATOM 928 C C . LEU A 1 116 ? -2.354 8.712 -7.133 1.00 93.25 116 LEU A C 1
ATOM 930 O O . LEU A 1 116 ? -1.597 7.796 -6.824 1.00 93.25 116 LEU A O 1
ATOM 934 N N . PHE A 1 117 ? -3.026 8.757 -8.279 1.00 95.06 117 PHE A N 1
ATOM 935 C CA . PHE A 1 117 ? -2.977 7.699 -9.281 1.00 95.06 117 PHE A CA 1
ATOM 936 C C . PHE A 1 117 ? -2.531 8.235 -10.635 1.00 95.06 117 PHE A C 1
ATOM 938 O O . PHE A 1 117 ? -2.753 9.407 -10.948 1.00 95.06 117 PHE A O 1
ATOM 945 N N . ARG A 1 118 ? -1.890 7.378 -11.426 1.00 96.12 118 ARG A N 1
ATOM 946 C CA . ARG A 1 118 ? -1.496 7.675 -12.801 1.00 96.12 118 ARG A CA 1
ATOM 947 C C . ARG A 1 118 ? -1.441 6.392 -13.619 1.00 96.12 118 ARG A C 1
ATOM 949 O O . ARG A 1 118 ? -1.030 5.355 -13.103 1.00 96.12 118 ARG A O 1
ATOM 956 N N . SER A 1 119 ? -1.846 6.485 -14.877 1.00 98.00 119 SER A N 1
ATOM 957 C CA . SER A 1 119 ? -1.675 5.421 -15.858 1.00 98.00 119 SER A CA 1
ATOM 958 C C . SER A 1 119 ? -0.209 5.037 -16.029 1.00 98.00 119 SER A C 1
ATOM 960 O O . SER A 1 119 ? 0.688 5.881 -15.950 1.00 98.00 119 SER A O 1
ATOM 962 N N . ILE A 1 120 ? 0.030 3.755 -16.267 1.00 97.25 120 ILE A N 1
ATOM 963 C CA . ILE A 1 120 ? 1.355 3.235 -16.589 1.00 97.25 120 ILE A CA 1
ATOM 964 C C . ILE A 1 120 ? 1.341 2.510 -17.926 1.00 97.25 120 ILE A C 1
ATOM 966 O O . ILE A 1 120 ? 0.334 1.929 -18.334 1.00 97.25 120 ILE A O 1
ATOM 970 N N . ILE A 1 121 ? 2.496 2.514 -18.574 1.00 96.94 121 ILE A N 1
ATOM 971 C CA . ILE A 1 121 ? 2.759 1.797 -19.818 1.00 96.94 121 ILE A CA 1
ATOM 972 C C . ILE A 1 121 ? 3.906 0.813 -19.608 1.00 96.94 121 ILE A C 1
ATOM 974 O O . ILE A 1 121 ? 4.669 0.918 -18.646 1.00 96.94 121 ILE A O 1
ATOM 978 N N . THR A 1 122 ? 4.030 -0.156 -20.511 1.00 94.94 122 THR A N 1
ATOM 979 C CA . THR A 1 122 ? 5.221 -1.003 -20.572 1.00 94.94 122 THR A CA 1
ATOM 980 C C . THR A 1 122 ? 6.197 -0.419 -21.585 1.00 94.94 122 THR A C 1
ATOM 982 O O . THR A 1 122 ? 5.888 -0.356 -22.774 1.00 94.94 122 THR A O 1
ATOM 985 N N . GLU A 1 123 ? 7.390 -0.046 -21.134 1.00 93.06 123 GLU A N 1
ATOM 986 C CA . GLU A 1 123 ? 8.483 0.423 -21.984 1.00 93.06 123 GLU A CA 1
ATOM 987 C C . GLU A 1 123 ? 9.733 -0.420 -21.702 1.00 93.06 123 GLU A C 1
ATOM 989 O O . GLU A 1 123 ? 10.117 -0.627 -20.553 1.00 93.06 123 GLU A O 1
ATOM 994 N N . ASN A 1 124 ? 10.350 -0.983 -22.748 1.00 92.12 124 ASN A N 1
ATOM 995 C CA . ASN A 1 124 ? 11.513 -1.879 -22.627 1.00 92.12 124 ASN A CA 1
ATOM 996 C C . ASN A 1 124 ? 11.319 -3.040 -21.624 1.00 92.12 124 ASN A C 1
ATOM 998 O O . ASN A 1 124 ? 12.260 -3.462 -20.952 1.00 92.12 124 ASN A O 1
ATOM 1002 N N . GLY A 1 125 ? 10.089 -3.553 -21.515 1.00 92.12 125 GLY A N 1
ATOM 1003 C CA . GLY A 1 125 ? 9.741 -4.648 -20.605 1.00 92.12 125 GLY A CA 1
ATOM 1004 C C . GLY A 1 125 ? 9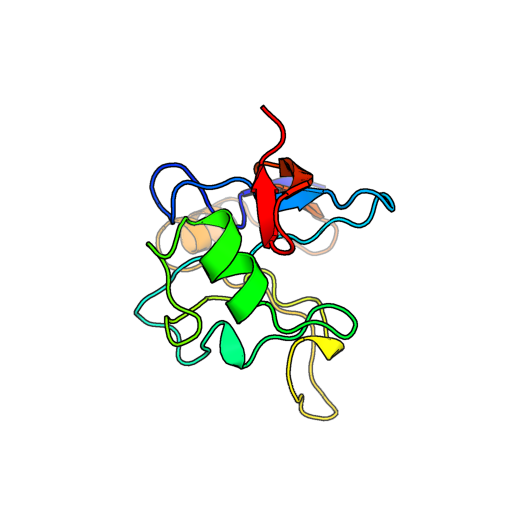.605 -4.253 -19.130 1.00 92.12 125 GLY A C 1
ATOM 1005 O O . GLY A 1 125 ? 9.526 -5.147 -18.292 1.00 92.12 125 GLY A O 1
ATOM 1006 N N . LYS A 1 126 ? 9.574 -2.955 -18.806 1.00 93.69 126 LYS A N 1
ATOM 1007 C CA . LYS A 1 126 ? 9.361 -2.425 -17.450 1.00 93.69 126 LYS A CA 1
ATOM 1008 C C . LYS A 1 126 ? 8.136 -1.522 -17.399 1.00 93.69 126 LYS A C 1
ATOM 1010 O O . LYS A 1 126 ? 7.756 -0.933 -18.412 1.00 93.69 126 LYS A O 1
ATOM 1015 N N . TRP A 1 127 ? 7.537 -1.397 -16.223 1.00 95.50 127 TRP A N 1
ATOM 1016 C CA . TRP A 1 127 ? 6.485 -0.421 -15.972 1.00 95.50 127 TRP A CA 1
ATOM 1017 C C . TRP A 1 127 ? 7.059 0.987 -15.831 1.00 95.50 127 TRP A C 1
ATOM 1019 O O . TRP A 1 127 ? 7.939 1.235 -15.009 1.00 95.50 127 TRP A O 1
ATOM 1029 N N . GLU A 1 128 ? 6.502 1.920 -16.594 1.00 95.81 128 GLU A N 1
ATOM 1030 C CA . GLU A 1 128 ? 6.845 3.340 -16.550 1.00 95.81 128 GLU A CA 1
ATOM 1031 C C . GLU A 1 128 ? 5.577 4.186 -16.423 1.00 95.81 128 GLU A C 1
ATOM 1033 O O . GLU A 1 128 ? 4.491 3.802 -16.865 1.00 95.81 128 GLU A O 1
ATOM 1038 N N . MET A 1 129 ? 5.716 5.354 -15.797 1.00 94.88 129 MET A N 1
ATOM 1039 C CA . MET A 1 129 ? 4.620 6.315 -15.690 1.00 94.88 129 MET A CA 1
ATOM 1040 C C . MET A 1 129 ? 4.306 6.912 -17.058 1.00 94.88 129 MET A C 1
ATOM 1042 O O . MET A 1 129 ? 5.208 7.424 -17.717 1.00 94.88 129 MET A O 1
ATOM 1046 N N . GLU A 1 130 ? 3.029 6.913 -17.442 1.00 93.75 130 GLU A N 1
ATOM 1047 C CA . GLU A 1 130 ? 2.574 7.637 -18.630 1.00 93.75 130 GLU A CA 1
ATOM 1048 C C . GLU A 1 130 ? 2.847 9.145 -18.442 1.00 93.75 130 GLU A C 1
ATOM 1050 O O . GLU A 1 130 ? 2.610 9.700 -17.357 1.00 93.75 130 GLU A O 1
ATOM 1055 N N . ILE A 1 131 ? 3.443 9.782 -19.457 1.00 85.56 131 ILE A N 1
ATOM 1056 C CA . ILE A 1 131 ? 3.866 11.195 -19.427 1.00 85.56 131 ILE A CA 1
ATOM 1057 C C . ILE A 1 131 ? 2.725 12.097 -19.878 1.00 85.56 131 ILE A C 1
ATOM 1059 O O . ILE A 1 131 ? 2.172 11.838 -20.967 1.00 85.56 131 ILE A O 1
#

pLDDT: mean 92.85, std 5.6, range [65.19, 98.0]

Foldseek 3Di:
DAEAEAEFAADPVFLHFAFEQEPVRDTDRHFTQDQPAPDFQQQFDDDNDRRQQQSCQASVNPHGRRGGGHPAQQCDPPGHPDDPPDDGHHDDDDPVVVVCVVVVDDPPYHYDYDYGYFYWDQDPNTTYGDD

Secondary structure (DSSP, 8-state):
--EEEEE-S-BTTTBS-PEEE-TTS-B--PPEE-TT-S-BGGG-EETTEEHHHHHHHHTTTSS-TTSBEE-SSB--GGGS---TT---B----HHHHHHHHHTT--TT-EEEEE--EEEEEEETTEEEE--

Radius of gyration: 15.79 Å; chains: 1; bounding box: 38×32×42 Å

Sequence (131 aa):
MKIIISRKGFDSISGGVPSPIFPDGKILSLPIPDKNSKITYKKILWENNNIGQIVEELTKEKKKAYYFAHLDPDINKNSLPREDNWQPIFGQLGASQKHLENQNITIGDLFLFFGLFRSIITENGKWEMEI